Protein AF-A0AAD5E972-F1 (afdb_monomer_lite)

Radius of gyration: 12.95 Å; chains: 1; bounding box: 33×39×29 Å

Organism: NCBI:txid1314678

Foldseek 3Di:
DDPDDDLPPDQDLDAPPVFDLQAVVQLLVQLVVFDQADWWFQWWWGDGAQKIKTKHFQDGDGTDGSVVSSVQSVCSCPVVVRRTWGKDADPSRRIMITMYGHNPDHTDTDD

pLDDT: mean 74.56, std 15.85, range [27.86, 90.44]

InterPro domains:
  IPR029167 Meiotically up-regulated gene 117 protein [PF15474] (11-105)

Structure (mmCIF, N/CA/C/O backbone):
data_AF-A0AAD5E972-F1
#
_entry.id   AF-A0AAD5E972-F1
#
loop_
_atom_site.group_PDB
_atom_site.id
_atom_site.type_symbol
_atom_site.label_atom_id
_atom_site.label_alt_id
_atom_site.label_comp_id
_atom_site.label_asym_id
_atom_site.label_entity_id
_atom_site.label_seq_id
_atom_site.pdbx_PDB_ins_code
_atom_site.Cartn_x
_atom_site.Cartn_y
_atom_site.Cartn_z
_atom_site.occupancy
_atom_site.B_iso_or_equiv
_atom_site.auth_seq_id
_atom_site.auth_comp_id
_atom_site.auth_asym_id
_atom_site.auth_atom_id
_atom_site.pdbx_PDB_model_num
ATOM 1 N N . MET A 1 1 ? 16.092 -24.501 1.418 1.00 33.75 1 MET A N 1
ATOM 2 C CA . MET A 1 1 ? 14.869 -24.191 2.197 1.00 33.75 1 MET A CA 1
ATOM 3 C C . MET A 1 1 ? 15.014 -22.733 2.622 1.00 33.75 1 MET A C 1
ATOM 5 O O . MET A 1 1 ? 16.033 -22.436 3.214 1.00 33.75 1 MET A O 1
ATOM 9 N N . ALA A 1 2 ? 14.191 -21.753 2.266 1.00 27.86 2 ALA A N 1
ATOM 10 C CA . ALA A 1 2 ? 12.803 -21.736 1.836 1.00 27.86 2 ALA A CA 1
ATOM 11 C C . ALA A 1 2 ? 12.631 -20.735 0.676 1.00 27.86 2 ALA A C 1
ATOM 13 O O . ALA A 1 2 ? 13.221 -19.657 0.696 1.00 27.86 2 ALA A O 1
ATOM 14 N N . GLY A 1 3 ? 11.846 -21.113 -0.336 1.00 28.41 3 GLY A N 1
ATOM 15 C CA . GLY A 1 3 ? 11.439 -20.207 -1.405 1.00 28.41 3 GLY A CA 1
ATOM 16 C C . GLY A 1 3 ? 10.537 -19.125 -0.826 1.00 28.41 3 GLY A C 1
ATOM 17 O O . GLY A 1 3 ? 9.411 -19.410 -0.420 1.00 28.41 3 GLY A O 1
ATOM 18 N N . MET A 1 4 ? 11.047 -17.899 -0.749 1.00 31.20 4 MET A N 1
ATOM 19 C CA . MET A 1 4 ? 10.240 -16.733 -0.413 1.00 31.20 4 MET A CA 1
ATOM 20 C C . MET A 1 4 ? 9.369 -16.403 -1.626 1.00 31.20 4 MET A C 1
ATOM 22 O O . MET A 1 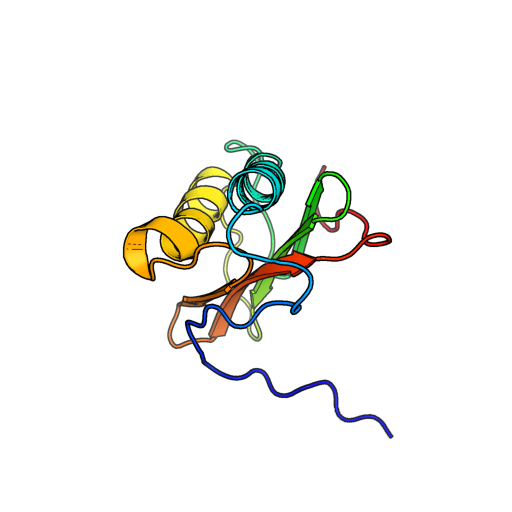4 ? 9.823 -15.814 -2.597 1.00 31.20 4 MET A O 1
ATOM 26 N N . VAL A 1 5 ? 8.153 -16.947 -1.565 1.00 36.72 5 VAL A N 1
ATOM 27 C CA . VAL A 1 5 ? 6.882 -16.505 -2.152 1.00 36.72 5 VAL A CA 1
ATOM 28 C C . VAL A 1 5 ? 7.006 -15.598 -3.382 1.00 36.72 5 VAL A C 1
ATOM 30 O O . VAL A 1 5 ? 7.318 -14.417 -3.282 1.00 36.72 5 VAL A O 1
ATOM 33 N N . MET A 1 6 ? 6.697 -16.194 -4.536 1.00 33.78 6 MET A N 1
ATOM 34 C CA . MET A 1 6 ? 6.507 -15.577 -5.850 1.00 33.78 6 MET A CA 1
ATOM 35 C C . MET A 1 6 ? 5.901 -14.168 -5.754 1.00 33.78 6 MET A C 1
ATOM 37 O O . MET A 1 6 ? 4.712 -14.028 -5.453 1.00 33.78 6 MET A O 1
ATOM 41 N N . ALA A 1 7 ? 6.701 -13.145 -6.071 1.00 38.69 7 ALA A N 1
ATOM 42 C CA . ALA A 1 7 ? 6.217 -11.820 -6.446 1.00 38.69 7 ALA A CA 1
ATOM 43 C C . ALA A 1 7 ? 5.366 -11.983 -7.713 1.00 38.69 7 ALA A C 1
ATOM 45 O O . ALA A 1 7 ? 5.859 -11.994 -8.841 1.00 38.69 7 ALA A O 1
ATOM 46 N N . THR A 1 8 ? 4.082 -12.260 -7.516 1.00 37.56 8 THR A N 1
ATOM 47 C CA . THR A 1 8 ? 3.138 -12.466 -8.604 1.00 37.56 8 THR A CA 1
ATOM 48 C C . THR A 1 8 ? 2.677 -11.082 -9.016 1.00 37.56 8 THR A C 1
ATOM 50 O O . THR A 1 8 ? 1.917 -10.448 -8.293 1.00 37.56 8 THR A O 1
ATOM 53 N N . TYR A 1 9 ? 3.161 -10.612 -10.164 1.00 50.38 9 TYR A N 1
ATOM 54 C CA . TYR A 1 9 ? 2.653 -9.444 -10.880 1.00 50.38 9 TYR A CA 1
ATOM 55 C C . TYR A 1 9 ? 1.141 -9.573 -11.067 1.00 50.38 9 TYR A C 1
ATOM 57 O O . TYR A 1 9 ? 0.685 -10.165 -12.043 1.00 50.38 9 TYR A O 1
ATOM 65 N N . ASN A 1 10 ? 0.342 -9.110 -10.114 1.00 52.19 10 ASN A N 1
ATOM 66 C CA . ASN A 1 10 ? -1.087 -9.333 -10.203 1.00 52.19 10 ASN A CA 1
ATOM 67 C C . ASN A 1 10 ? -1.815 -8.261 -9.409 1.00 52.19 10 ASN A C 1
ATOM 69 O O . ASN A 1 10 ? -1.975 -8.388 -8.203 1.00 52.19 10 ASN A O 1
ATOM 73 N N . ASN A 1 11 ? -2.253 -7.215 -10.110 1.00 60.34 11 ASN A N 1
ATOM 74 C CA . ASN A 1 11 ? -3.336 -6.360 -9.643 1.00 60.34 11 ASN A CA 1
ATOM 75 C C . ASN A 1 11 ? -4.521 -7.261 -9.324 1.00 60.34 11 ASN A C 1
ATOM 77 O O . ASN A 1 11 ? -5.184 -7.757 -10.235 1.00 60.34 11 ASN A O 1
ATOM 81 N N . ASN A 1 12 ? -4.716 -7.563 -8.051 1.00 66.50 12 ASN A N 1
ATOM 82 C CA . ASN A 1 12 ? -5.598 -8.641 -7.670 1.00 66.50 12 ASN A CA 1
ATOM 83 C C . ASN A 1 12 ? -6.335 -8.286 -6.389 1.00 66.50 12 ASN A C 1
ATOM 85 O O . ASN A 1 12 ? -5.795 -7.664 -5.478 1.00 66.50 12 ASN A O 1
ATOM 89 N N . CYS A 1 13 ? -7.579 -8.738 -6.306 1.00 70.00 13 CYS A N 1
ATOM 90 C CA . CYS A 1 13 ? -8.371 -8.663 -5.085 1.00 70.00 13 CYS A CA 1
ATOM 91 C C . CYS A 1 13 ? -8.201 -9.931 -4.230 1.00 70.00 13 CYS A C 1
ATO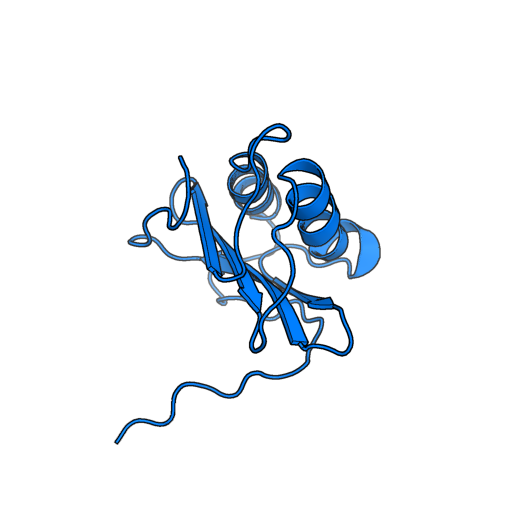M 93 O O . CYS A 1 13 ? -9.103 -10.306 -3.481 1.00 70.00 13 CYS A O 1
ATOM 95 N N . HIS A 1 14 ? -7.076 -10.639 -4.389 1.00 61.84 14 HIS A N 1
ATOM 96 C CA . HIS A 1 14 ? -6.762 -11.871 -3.675 1.00 61.84 14 HIS A CA 1
ATOM 97 C C . HIS A 1 14 ? -5.973 -11.526 -2.414 1.00 61.84 14 HIS A C 1
ATOM 99 O O . HIS A 1 14 ? -4.764 -11.716 -2.329 1.00 61.84 14 HIS A O 1
ATOM 105 N N . GLY A 1 15 ? -6.668 -11.003 -1.410 1.00 58.72 15 GLY A N 1
ATOM 106 C CA . GLY A 1 15 ? -6.129 -10.985 -0.056 1.00 58.72 15 GLY A CA 1
ATOM 107 C C . GLY A 1 15 ? -6.481 -12.244 0.729 1.00 58.72 15 GLY A C 1
ATOM 108 O O . GLY A 1 15 ? -7.115 -13.169 0.216 1.00 58.72 15 GLY A O 1
ATOM 109 N N . SER A 1 16 ? -6.109 -12.260 2.013 1.00 55.75 16 SER A N 1
ATOM 110 C CA . SER A 1 16 ? -6.576 -13.290 2.946 1.00 55.75 16 SER A CA 1
ATOM 111 C C . SER A 1 16 ? -8.095 -13.460 2.834 1.00 55.75 16 SER A C 1
ATOM 113 O O . SER A 1 16 ? -8.820 -12.471 2.811 1.00 55.75 16 SER A O 1
ATOM 115 N N . SER A 1 17 ? -8.604 -14.694 2.860 1.00 56.22 17 SER A N 1
ATOM 116 C CA . SER A 1 17 ? -10.052 -14.989 2.889 1.00 56.22 17 SER A CA 1
ATOM 117 C C . SER A 1 17 ? -10.768 -14.385 4.106 1.00 56.22 17 SER A C 1
ATOM 119 O O . SER A 1 17 ? -11.993 -14.268 4.122 1.00 56.22 17 SER A O 1
ATOM 121 N N . ARG A 1 18 ? -9.995 -13.943 5.108 1.00 59.50 18 ARG A N 1
ATOM 122 C CA . ARG A 1 18 ? -10.471 -13.127 6.228 1.00 59.50 18 ARG A CA 1
ATOM 123 C C . ARG A 1 18 ? -10.840 -11.710 5.815 1.00 59.50 18 ARG A C 1
ATOM 125 O O . ARG A 1 18 ? -11.736 -11.172 6.434 1.00 59.50 18 ARG A O 1
ATOM 132 N N . CYS A 1 19 ? -10.226 -11.145 4.777 1.00 62.16 19 CYS A N 1
ATOM 133 C CA . CYS A 1 19 ? -10.587 -9.856 4.197 1.00 62.16 19 CYS A CA 1
ATOM 134 C C . CYS A 1 19 ? -11.864 -9.970 3.346 1.00 62.16 19 CYS A C 1
ATOM 136 O O . CYS A 1 19 ? -11.822 -9.896 2.119 1.00 62.16 19 CYS A O 1
ATOM 138 N N . ASN A 1 20 ? -13.013 -10.203 3.975 1.00 53.03 20 ASN A N 1
ATOM 139 C CA . ASN A 1 20 ? -14.290 -10.321 3.270 1.00 53.03 20 ASN A CA 1
ATOM 140 C C . ASN A 1 20 ? -14.896 -8.931 2.944 1.00 53.03 20 ASN A C 1
ATOM 142 O O . ASN A 1 20 ? -14.535 -7.925 3.550 1.00 53.03 20 ASN A O 1
ATOM 146 N N . LYS A 1 21 ? -15.850 -8.893 2.001 1.00 51.34 21 LYS A N 1
ATOM 147 C CA . LYS A 1 21 ? -16.515 -7.752 1.325 1.00 51.34 21 LYS A CA 1
ATOM 148 C C . LYS A 1 21 ? -17.048 -6.593 2.199 1.00 51.34 21 LYS A C 1
ATOM 150 O O . LYS A 1 21 ? -17.501 -5.601 1.635 1.00 51.34 21 LYS A O 1
ATOM 155 N N . SER A 1 22 ? -17.011 -6.692 3.527 1.00 50.59 22 SER A N 1
ATOM 156 C CA . SER A 1 22 ? -17.416 -5.635 4.475 1.00 50.59 22 SER A CA 1
ATOM 157 C C . SER A 1 22 ? -16.232 -4.935 5.160 1.00 50.59 22 SER A C 1
ATOM 159 O O . SER A 1 22 ? -16.442 -4.097 6.030 1.00 50.59 22 SER A O 1
ATOM 161 N N . MET A 1 23 ? -14.994 -5.268 4.785 1.00 53.94 23 MET A N 1
ATOM 162 C CA . MET A 1 23 ? -13.766 -4.838 5.475 1.00 53.94 23 MET A CA 1
ATOM 163 C C . MET A 1 23 ? -12.952 -3.781 4.714 1.00 53.94 23 MET A C 1
ATOM 165 O O . MET A 1 23 ? -11.859 -3.413 5.140 1.00 53.94 23 MET A O 1
ATOM 169 N N . GLY A 1 24 ? -13.493 -3.253 3.611 1.00 55.12 24 GLY A N 1
ATOM 170 C CA . GLY A 1 24 ? -12.908 -2.124 2.878 1.00 55.12 24 GLY A CA 1
ATOM 171 C C . GLY A 1 24 ? -12.531 -0.906 3.747 1.00 55.12 24 GLY A C 1
ATOM 172 O O . GLY A 1 24 ? -11.439 -0.373 3.553 1.00 55.12 24 GLY A O 1
ATOM 173 N N . PRO A 1 25 ? -13.334 -0.486 4.753 1.00 62.09 25 PRO A N 1
ATOM 174 C CA . PRO A 1 25 ? -13.020 0.709 5.546 1.00 62.09 25 PRO A CA 1
ATOM 175 C C . PRO A 1 25 ? -11.757 0.574 6.409 1.00 62.09 25 PRO A C 1
ATOM 177 O O . PRO A 1 25 ? -11.008 1.534 6.574 1.00 62.09 25 PRO A O 1
ATOM 180 N N . THR A 1 26 ? -11.489 -0.611 6.966 1.00 72.56 26 THR A N 1
ATOM 181 C CA . THR A 1 26 ? -10.374 -0.820 7.906 1.00 72.56 26 THR A CA 1
ATOM 182 C C . THR A 1 26 ? -9.021 -0.909 7.209 1.00 72.56 26 THR A C 1
ATOM 184 O O . THR A 1 26 ? -8.032 -0.404 7.735 1.00 72.56 26 THR A O 1
ATOM 187 N N . CYS A 1 27 ? -8.973 -1.459 5.995 1.00 74.69 27 CYS A N 1
ATOM 188 C CA . CYS A 1 27 ? -7.780 -1.395 5.150 1.00 74.69 27 CYS A CA 1
ATOM 189 C C . CYS A 1 27 ? -7.457 0.053 4.752 1.00 74.69 27 CYS A C 1
ATOM 191 O O . CYS A 1 27 ? -6.309 0.478 4.854 1.00 74.69 27 CYS A O 1
ATOM 193 N N . ILE A 1 28 ? -8.470 0.843 4.375 1.00 79.38 28 ILE A N 1
ATOM 194 C CA . ILE A 1 28 ? -8.289 2.267 4.051 1.00 79.38 28 ILE A CA 1
ATOM 195 C C . ILE A 1 28 ? -7.724 3.032 5.260 1.00 79.38 28 ILE A C 1
ATOM 197 O O . ILE A 1 28 ? -6.834 3.870 5.106 1.00 79.38 28 ILE A O 1
ATOM 201 N N . ASN A 1 29 ? -8.150 2.694 6.480 1.00 84.81 29 ASN A N 1
ATOM 202 C CA . ASN A 1 29 ? -7.581 3.279 7.696 1.00 84.81 29 ASN A CA 1
ATOM 203 C C . ASN A 1 29 ? -6.091 2.950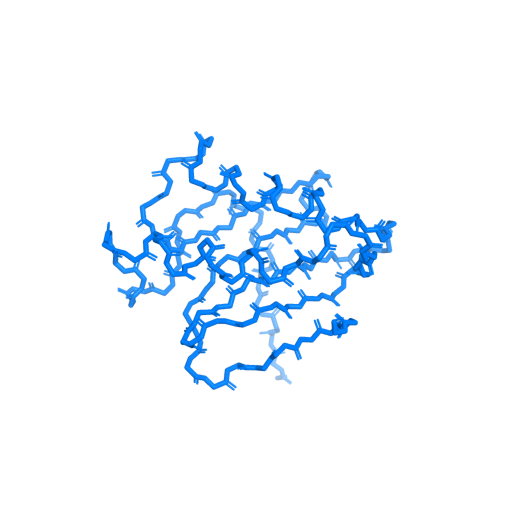 7.884 1.00 84.81 29 ASN A C 1
ATOM 205 O O . ASN A 1 29 ? -5.338 3.819 8.322 1.00 84.81 29 ASN A O 1
ATOM 209 N N . ALA A 1 30 ? -5.635 1.755 7.493 1.00 85.19 30 ALA A N 1
ATOM 210 C CA . ALA A 1 30 ? -4.211 1.414 7.508 1.00 85.19 30 ALA A CA 1
ATOM 211 C C . ALA A 1 30 ? -3.404 2.287 6.531 1.00 85.19 30 ALA A C 1
ATOM 213 O O . ALA A 1 30 ? -2.357 2.808 6.904 1.00 85.19 30 ALA A O 1
ATOM 214 N N . SER A 1 31 ? -3.906 2.547 5.318 1.00 85.69 31 SER A N 1
ATOM 215 C CA . SER A 1 31 ? -3.252 3.495 4.397 1.00 85.69 31 SER A CA 1
ATOM 216 C C . SER A 1 31 ? -3.376 4.962 4.832 1.00 85.69 31 SER A C 1
ATOM 218 O O . SER A 1 31 ? -2.513 5.776 4.519 1.00 85.69 31 SER A O 1
ATOM 220 N N . ASN A 1 32 ? -4.408 5.327 5.598 1.00 87.75 32 ASN A N 1
ATOM 221 C CA . ASN A 1 32 ? -4.540 6.681 6.149 1.00 87.75 32 ASN A CA 1
ATOM 222 C C . ASN A 1 32 ? -3.494 6.990 7.230 1.00 87.75 32 ASN A C 1
ATOM 224 O O . ASN A 1 32 ? -3.262 8.160 7.527 1.00 87.75 32 ASN A O 1
ATOM 228 N N . ARG A 1 33 ? -2.831 5.968 7.788 1.00 88.56 33 ARG A N 1
ATOM 229 C CA . ARG A 1 33 ? -1.696 6.126 8.714 1.00 88.56 33 ARG A CA 1
ATOM 230 C C . ARG A 1 33 ? -0.439 6.670 8.032 1.00 88.56 33 ARG A C 1
ATOM 232 O O . ARG A 1 33 ? 0.479 7.097 8.728 1.00 88.56 33 ARG A O 1
ATOM 239 N N . PHE A 1 34 ? -0.362 6.635 6.702 1.00 88.12 34 PHE A N 1
ATOM 240 C CA . PHE A 1 34 ? 0.707 7.315 5.981 1.00 88.12 34 PHE A CA 1
ATOM 241 C C . PHE A 1 34 ? 0.491 8.832 6.095 1.00 88.12 34 PHE A C 1
ATOM 243 O O . PHE A 1 34 ? -0.590 9.346 5.824 1.00 88.12 34 PHE A O 1
ATOM 250 N N . ILE A 1 35 ? 1.511 9.562 6.527 1.00 88.12 35 ILE A N 1
ATOM 251 C CA . ILE A 1 35 ? 1.453 11.006 6.755 1.00 88.12 35 ILE A CA 1
ATOM 252 C C . ILE A 1 35 ? 1.917 11.700 5.477 1.00 88.12 35 ILE A C 1
ATOM 254 O O . ILE A 1 35 ? 3.004 11.410 4.984 1.00 88.12 35 ILE A O 1
ATOM 258 N N . ASP A 1 36 ? 1.120 12.625 4.941 1.00 86.88 36 ASP A N 1
ATOM 259 C CA . ASP A 1 36 ? 1.377 13.236 3.626 1.00 86.88 36 ASP A CA 1
ATOM 260 C C . ASP A 1 36 ? 2.718 13.991 3.559 1.00 86.88 36 ASP A C 1
ATOM 262 O O . ASP A 1 36 ? 3.360 14.020 2.511 1.00 86.88 36 ASP A O 1
ATOM 266 N N . GLY A 1 37 ? 3.170 14.547 4.689 1.00 83.25 37 GLY A N 1
ATOM 267 C CA . GLY A 1 37 ? 4.465 15.223 4.823 1.00 83.25 37 GLY A CA 1
ATOM 268 C C . GLY A 1 37 ? 5.674 14.295 4.995 1.00 83.25 37 GLY A C 1
ATOM 269 O O . GLY A 1 37 ? 6.806 14.764 4.890 1.00 83.25 37 GLY A O 1
ATOM 270 N N . ASN A 1 38 ? 5.461 12.996 5.227 1.00 88.50 38 ASN A N 1
ATOM 271 C CA . ASN A 1 38 ? 6.538 12.021 5.377 1.00 88.50 38 ASN A CA 1
ATOM 272 C C . ASN A 1 38 ? 6.854 11.341 4.043 1.00 88.50 38 ASN A C 1
ATOM 274 O O . ASN A 1 38 ? 5.984 11.128 3.194 1.00 88.50 38 ASN A O 1
ATOM 278 N N . THR A 1 39 ? 8.123 10.973 3.881 1.00 88.06 39 THR A N 1
ATOM 279 C CA . THR A 1 39 ? 8.582 10.129 2.778 1.00 88.06 39 THR A CA 1
ATOM 280 C C . THR A 1 39 ? 8.829 8.716 3.276 1.00 88.06 39 THR A C 1
ATOM 282 O O . THR A 1 39 ? 9.415 8.500 4.335 1.00 88.06 39 THR A O 1
ATOM 285 N N . TYR A 1 40 ? 8.366 7.747 2.498 1.00 86.38 40 TYR A N 1
ATOM 286 C CA . TYR A 1 40 ? 8.429 6.331 2.812 1.00 86.38 40 TYR A CA 1
ATOM 287 C C . TYR A 1 40 ? 9.337 5.640 1.806 1.00 86.38 40 TYR A C 1
ATOM 289 O O . TYR A 1 40 ? 9.177 5.798 0.594 1.00 86.38 40 TYR A O 1
ATOM 297 N N . GLY A 1 41 ? 10.326 4.914 2.320 1.00 85.19 41 GLY A N 1
ATOM 298 C CA . GLY A 1 41 ? 11.264 4.163 1.494 1.00 85.19 41 GLY A CA 1
ATOM 299 C C . GLY A 1 41 ? 10.620 2.923 0.878 1.00 85.19 41 GLY A C 1
ATOM 300 O O . GLY A 1 41 ? 9.506 2.545 1.223 1.00 85.19 41 GLY A O 1
ATOM 301 N N . GLN A 1 42 ? 11.375 2.260 0.006 1.00 82.94 42 GLN A N 1
ATOM 302 C CA . GLN A 1 42 ? 10.999 1.060 -0.757 1.00 82.94 42 GLN A CA 1
ATOM 303 C C . GLN A 1 42 ? 10.431 -0.131 0.043 1.00 82.94 42 GLN A C 1
ATOM 305 O O . GLN A 1 42 ? 9.900 -1.047 -0.572 1.00 82.94 42 GLN A O 1
ATOM 310 N N . TYR A 1 43 ? 10.546 -0.145 1.375 1.00 85.25 43 TYR A N 1
ATOM 311 C CA . TYR A 1 43 ? 9.884 -1.113 2.253 1.00 85.25 43 TYR A CA 1
ATOM 312 C C . TYR A 1 43 ? 9.280 -0.376 3.442 1.00 85.25 43 TYR A C 1
ATOM 314 O O . TYR A 1 43 ? 9.989 0.156 4.297 1.00 85.25 43 TYR A O 1
ATOM 322 N N . THR A 1 44 ? 7.958 -0.314 3.495 1.00 88.06 44 THR A N 1
ATOM 323 C CA . THR A 1 44 ? 7.218 0.314 4.588 1.00 88.06 44 THR A CA 1
ATOM 324 C C . THR A 1 44 ? 5.890 -0.392 4.744 1.00 88.06 44 THR A C 1
ATOM 326 O O . THR A 1 44 ? 5.259 -0.774 3.767 1.00 88.06 44 THR A O 1
ATOM 329 N N . SER A 1 45 ? 5.426 -0.535 5.975 1.00 86.94 45 SER A N 1
ATOM 330 C CA . SER A 1 45 ? 4.082 -1.018 6.246 1.00 86.94 45 SER A CA 1
ATOM 331 C C . SER A 1 45 ? 3.436 -0.190 7.335 1.00 86.94 45 SER A C 1
ATOM 333 O O . SER A 1 45 ? 4.086 0.193 8.306 1.00 86.94 45 SER A O 1
ATOM 335 N N . LYS A 1 46 ? 2.141 0.061 7.203 1.00 88.69 46 LYS A N 1
ATOM 336 C CA . LYS A 1 46 ? 1.347 0.676 8.258 1.00 88.69 46 LYS A CA 1
ATOM 337 C C . LYS A 1 46 ? 0.224 -0.246 8.673 1.00 88.69 46 LYS A C 1
ATOM 339 O O . LYS A 1 46 ? -0.422 -0.858 7.830 1.00 88.69 46 LYS A O 1
ATOM 344 N N . VAL A 1 47 ? 0.009 -0.347 9.975 1.00 85.38 47 VAL A N 1
ATOM 345 C CA . VAL A 1 47 ? -0.968 -1.254 10.570 1.00 85.38 47 VAL A CA 1
ATOM 346 C C . VAL A 1 47 ? -2.062 -0.445 11.253 1.00 85.38 47 VAL A C 1
ATOM 348 O O . VAL A 1 47 ? -1.811 0.602 11.857 1.00 85.38 47 VAL A O 1
ATOM 351 N N . TYR A 1 48 ? -3.294 -0.925 11.130 1.00 84.88 48 TYR A N 1
ATOM 352 C CA . TYR A 1 48 ? -4.459 -0.409 11.829 1.00 84.88 48 TYR A CA 1
ATOM 353 C C . TYR A 1 48 ? -5.345 -1.574 12.279 1.00 84.88 48 TYR A C 1
ATOM 355 O O . TYR A 1 48 ? -5.971 -2.248 11.458 1.00 84.88 48 TYR A O 1
ATOM 363 N N . GLY A 1 49 ? -5.385 -1.820 13.592 1.00 81.94 49 GLY A N 1
ATOM 364 C CA . GLY A 1 49 ? -6.019 -3.016 14.150 1.00 81.94 49 GLY A CA 1
ATOM 365 C C . GLY A 1 49 ? -5.363 -4.279 13.592 1.00 81.94 49 GLY A C 1
ATOM 366 O O . GLY A 1 49 ? -4.144 -4.408 13.633 1.00 81.94 49 GLY A O 1
ATOM 367 N N . ASP A 1 50 ? -6.167 -5.164 13.007 1.00 80.44 50 ASP A N 1
ATOM 368 C CA . ASP A 1 50 ? -5.694 -6.406 12.386 1.00 80.44 50 ASP A CA 1
ATOM 369 C C . ASP A 1 50 ? -5.371 -6.274 10.885 1.00 80.44 50 ASP A C 1
ATOM 371 O O . ASP A 1 50 ? -5.301 -7.277 10.173 1.00 80.44 50 ASP A O 1
ATOM 375 N N . TYR A 1 51 ? -5.220 -5.055 10.362 1.00 79.69 51 TYR A N 1
ATOM 376 C CA . TYR A 1 51 ? -5.028 -4.802 8.931 1.00 79.69 51 TYR A CA 1
ATOM 377 C C . TYR A 1 51 ? -3.724 -4.075 8.670 1.00 79.69 51 TYR A C 1
ATOM 379 O O . TYR A 1 51 ? -3.349 -3.168 9.406 1.00 79.69 51 TYR A O 1
ATOM 387 N N . THR A 1 52 ? -3.057 -4.444 7.583 1.00 83.88 52 THR A N 1
ATOM 388 C CA . THR A 1 52 ? -1.781 -3.863 7.181 1.00 83.88 52 THR A CA 1
ATOM 389 C C . THR A 1 52 ? -1.832 -3.365 5.742 1.00 83.88 52 THR A C 1
ATOM 391 O O . THR A 1 52 ? -2.393 -4.016 4.859 1.00 83.88 52 THR A O 1
ATOM 394 N N . ALA A 1 53 ? -1.254 -2.190 5.529 1.00 87.19 53 ALA A N 1
ATOM 395 C CA . ALA A 1 53 ? -1.003 -1.558 4.249 1.00 87.19 53 ALA A CA 1
ATOM 396 C C . ALA A 1 53 ? 0.507 -1.609 4.011 1.00 87.19 53 ALA A C 1
ATOM 398 O O . ALA A 1 53 ? 1.271 -0.922 4.686 1.00 87.19 53 ALA A O 1
ATOM 399 N N . ILE A 1 54 ? 0.934 -2.468 3.095 1.00 87.88 54 ILE A N 1
ATOM 400 C CA . ILE A 1 54 ? 2.334 -2.785 2.828 1.00 87.88 54 ILE A CA 1
ATOM 401 C C . ILE A 1 54 ? 2.729 -2.140 1.509 1.00 87.88 54 ILE A C 1
ATOM 403 O O . ILE A 1 54 ? 2.048 -2.318 0.509 1.00 87.88 54 ILE A O 1
ATOM 407 N N . TYR A 1 55 ? 3.826 -1.405 1.512 1.00 88.25 55 TYR A N 1
ATOM 408 C CA . TYR A 1 55 ? 4.502 -0.901 0.332 1.00 88.25 55 TYR A CA 1
ATOM 409 C C . TYR A 1 55 ? 5.862 -1.586 0.221 1.00 88.25 55 TYR A C 1
ATOM 411 O O . TYR A 1 55 ? 6.670 -1.538 1.154 1.00 88.25 55 TYR A O 1
ATOM 419 N N . SER A 1 56 ? 6.102 -2.227 -0.918 1.00 87.56 56 SER A N 1
ATOM 420 C CA . SER A 1 56 ? 7.347 -2.937 -1.195 1.00 87.56 56 SER A CA 1
ATOM 421 C C . SER A 1 56 ? 7.763 -2.783 -2.652 1.00 87.56 56 SER A C 1
ATOM 423 O O . SER A 1 56 ? 6.945 -2.969 -3.552 1.00 87.56 56 SER A O 1
ATOM 425 N N . CYS A 1 57 ? 9.045 -2.514 -2.890 1.00 85.38 57 CYS A N 1
ATOM 426 C CA . CYS A 1 57 ? 9.654 -2.547 -4.218 1.00 85.38 57 CYS A CA 1
ATOM 427 C C . CYS A 1 57 ? 10.798 -3.559 -4.278 1.00 85.38 57 CYS A C 1
ATOM 429 O O . CYS A 1 57 ? 11.669 -3.580 -3.411 1.00 85.38 57 CYS A O 1
ATOM 431 N N . THR A 1 58 ? 10.834 -4.365 -5.338 1.00 82.75 58 THR A N 1
ATOM 432 C CA . THR A 1 58 ? 11.888 -5.364 -5.578 1.00 82.75 58 THR A CA 1
ATOM 433 C C . THR A 1 58 ? 13.221 -4.736 -5.985 1.00 82.75 58 THR A C 1
ATOM 435 O O . THR A 1 58 ? 14.264 -5.367 -5.848 1.00 82.75 58 THR A O 1
ATOM 438 N N . SER A 1 59 ? 13.205 -3.498 -6.477 1.00 78.75 59 SER A N 1
ATOM 439 C CA . SER A 1 59 ? 14.384 -2.732 -6.891 1.00 78.75 59 SER A CA 1
ATOM 440 C C . SER A 1 59 ? 14.426 -1.380 -6.191 1.00 78.75 59 SER A C 1
ATOM 442 O O . SER A 1 59 ? 13.394 -0.890 -5.731 1.00 78.75 59 SER A O 1
ATOM 444 N N . THR A 1 60 ? 15.613 -0.764 -6.161 1.00 80.06 60 THR A N 1
ATOM 445 C CA . THR A 1 60 ? 15.809 0.586 -5.622 1.00 80.06 60 THR A CA 1
ATOM 446 C C . THR A 1 60 ? 14.857 1.558 -6.304 1.00 80.06 60 THR A C 1
ATOM 448 O O . THR A 1 60 ? 15.034 1.904 -7.472 1.00 80.06 60 THR A O 1
ATOM 451 N N . TYR A 1 61 ? 13.844 1.992 -5.563 1.00 81.50 61 TYR A N 1
ATOM 452 C CA . TYR A 1 61 ? 12.843 2.939 -6.028 1.00 81.50 61 TYR A CA 1
ATOM 453 C C . TYR A 1 61 ? 12.872 4.187 -5.140 1.00 81.50 61 TYR A C 1
ATOM 455 O O . TYR A 1 61 ? 13.086 4.059 -3.928 1.00 81.50 61 TYR A O 1
ATOM 463 N N . PRO A 1 62 ? 12.697 5.396 -5.708 1.00 85.06 62 PRO A N 1
ATOM 464 C CA . PRO A 1 62 ? 12.656 6.620 -4.921 1.00 85.06 62 PRO A CA 1
ATOM 465 C C . PRO A 1 62 ? 11.594 6.550 -3.822 1.00 85.06 62 PRO A C 1
ATOM 467 O O . PRO A 1 62 ? 10.518 5.973 -3.997 1.00 85.06 62 PRO A O 1
ATOM 470 N N . SER A 1 63 ? 11.899 7.167 -2.680 1.00 87.50 63 SER A N 1
ATOM 471 C CA . SER A 1 63 ? 10.934 7.295 -1.593 1.00 87.50 63 SER A CA 1
ATOM 472 C C . SER A 1 63 ? 9.702 8.063 -2.067 1.00 87.50 63 SER A C 1
ATOM 474 O O . SER A 1 63 ? 9.818 9.095 -2.729 1.00 87.50 63 SER A O 1
ATOM 476 N N . LEU A 1 64 ? 8.524 7.574 -1.697 1.00 88.12 64 LEU A N 1
ATOM 477 C CA . LEU A 1 64 ? 7.243 8.168 -2.071 1.00 88.12 64 LEU A CA 1
ATOM 478 C C . LEU A 1 64 ? 6.666 8.965 -0.905 1.00 88.12 64 LEU A C 1
ATOM 480 O O . LEU A 1 64 ? 6.896 8.628 0.259 1.00 88.12 64 LEU A O 1
ATOM 484 N N . ARG A 1 65 ? 5.915 10.030 -1.197 1.00 90.44 65 ARG A N 1
ATOM 485 C CA . ARG A 1 65 ? 5.230 10.791 -0.145 1.00 90.44 65 ARG A CA 1
ATOM 486 C C . ARG A 1 65 ? 4.032 10.009 0.373 1.00 90.44 65 ARG A C 1
ATOM 488 O O . ARG A 1 65 ? 3.448 9.200 -0.349 1.00 90.44 65 ARG A O 1
ATOM 495 N N . GLY A 1 66 ? 3.617 10.281 1.609 1.00 87.94 66 GLY A N 1
ATOM 496 C CA . GLY A 1 66 ? 2.406 9.672 2.165 1.00 87.94 66 GLY A CA 1
ATOM 497 C C . GLY A 1 66 ? 1.154 9.931 1.320 1.00 87.94 66 GLY A C 1
ATOM 498 O O . GLY A 1 66 ? 0.309 9.047 1.208 1.00 87.94 66 GLY A O 1
ATOM 499 N N . SER A 1 67 ? 1.074 11.083 0.646 1.00 89.56 67 SER A N 1
ATOM 500 C CA . SER A 1 67 ? -0.020 11.394 -0.281 1.00 89.56 67 SER A CA 1
ATOM 501 C C . SER A 1 67 ? -0.030 10.466 -1.496 1.00 89.56 67 SER A C 1
ATOM 503 O O . SER A 1 67 ? -1.087 9.987 -1.907 1.00 89.56 67 SER A O 1
ATOM 505 N N . ASP A 1 68 ? 1.151 10.163 -2.041 1.00 90.44 68 ASP A N 1
ATOM 506 C CA 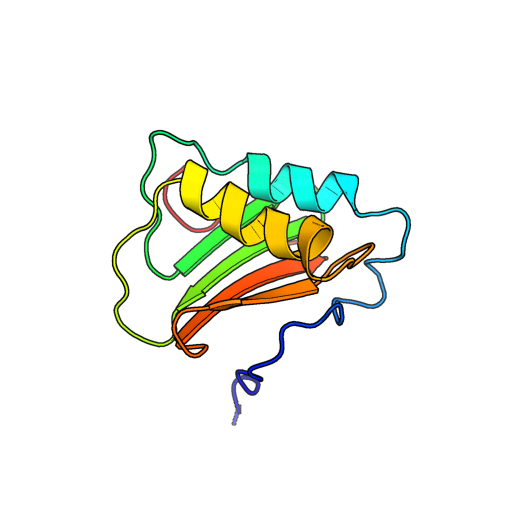. ASP A 1 68 ? 1.306 9.262 -3.184 1.00 90.44 68 ASP A CA 1
ATOM 507 C C . ASP A 1 68 ? 0.983 7.825 -2.774 1.00 90.44 68 ASP A C 1
ATOM 509 O O . ASP A 1 68 ? 0.260 7.129 -3.483 1.00 90.44 68 ASP A O 1
ATOM 513 N N . MET A 1 69 ? 1.442 7.410 -1.586 1.00 88.81 69 MET A N 1
ATOM 514 C CA . MET A 1 69 ? 1.081 6.130 -0.974 1.00 88.81 69 MET A CA 1
ATOM 515 C C . MET A 1 69 ? -0.440 5.979 -0.893 1.00 88.81 69 MET A C 1
ATOM 517 O O . MET A 1 69 ? -0.989 5.027 -1.445 1.00 88.81 69 MET A O 1
ATOM 521 N N . LYS A 1 70 ? -1.146 6.936 -0.275 1.00 90.00 70 LYS A N 1
ATOM 522 C CA . LYS A 1 70 ? -2.616 6.907 -0.171 1.00 90.00 70 LYS A CA 1
ATOM 523 C C . LYS A 1 70 ? -3.290 6.795 -1.533 1.00 90.00 70 LYS A C 1
ATOM 525 O O . LYS A 1 70 ? -4.241 6.030 -1.675 1.00 90.00 70 LYS A O 1
ATOM 530 N N . ASN A 1 71 ? -2.795 7.522 -2.532 1.00 90.12 71 ASN A N 1
ATOM 531 C CA . ASN A 1 71 ? -3.355 7.479 -3.877 1.00 90.12 71 ASN A CA 1
ATOM 532 C C . ASN A 1 71 ? -3.150 6.103 -4.541 1.00 90.12 71 ASN A C 1
ATOM 534 O O . ASN A 1 71 ? -4.082 5.534 -5.107 1.00 90.12 71 ASN A O 1
ATOM 538 N N . LEU A 1 72 ? -1.957 5.515 -4.409 1.00 88.44 72 LEU A N 1
ATOM 539 C CA . LEU A 1 72 ? -1.658 4.164 -4.898 1.00 88.44 72 LEU A CA 1
ATOM 540 C C . LEU A 1 72 ? -2.554 3.112 -4.236 1.00 88.44 72 LEU A C 1
ATOM 542 O O . LEU A 1 72 ? -3.143 2.283 -4.924 1.00 88.44 72 LEU A O 1
ATOM 546 N N . PHE A 1 73 ? -2.709 3.177 -2.916 1.00 86.44 73 PHE A N 1
ATOM 547 C CA . PHE A 1 73 ? -3.590 2.284 -2.169 1.00 86.44 73 PHE A CA 1
ATOM 548 C C . PHE A 1 73 ? -5.073 2.473 -2.541 1.00 86.44 73 PHE A C 1
ATOM 550 O O . PHE A 1 73 ? -5.811 1.494 -2.665 1.00 86.44 73 PHE A O 1
ATOM 557 N N . SER A 1 74 ? -5.506 3.712 -2.799 1.00 85.62 74 SER A N 1
ATOM 558 C CA . SER A 1 74 ? -6.865 4.022 -3.262 1.00 85.62 74 SER A CA 1
ATOM 559 C C . SER A 1 74 ? -7.195 3.343 -4.597 1.00 85.62 74 SER A C 1
ATOM 561 O O . SER A 1 74 ? -8.326 2.899 -4.789 1.00 85.62 74 SER A O 1
ATOM 563 N N . ASN A 1 75 ? -6.212 3.150 -5.490 1.00 83.19 75 ASN A N 1
ATOM 564 C CA . ASN A 1 75 ? -6.423 2.451 -6.765 1.00 83.19 75 ASN A CA 1
ATOM 565 C C . ASN A 1 75 ? -6.885 0.991 -6.601 1.00 83.19 75 ASN A C 1
ATOM 567 O O . ASN A 1 75 ? -7.593 0.488 -7.474 1.00 83.19 75 ASN A O 1
ATOM 571 N N . ILE A 1 76 ? -6.564 0.320 -5.488 1.00 80.44 76 ILE A N 1
ATOM 572 C CA . ILE A 1 76 ? -7.039 -1.050 -5.210 1.00 80.44 76 ILE A CA 1
ATOM 573 C C . ILE A 1 76 ? -8.574 -1.077 -5.095 1.00 80.44 76 ILE A C 1
ATOM 575 O O . ILE A 1 76 ? -9.235 -1.978 -5.608 1.00 80.44 76 ILE A O 1
ATOM 579 N N . TYR A 1 77 ? -9.169 -0.062 -4.468 1.00 77.19 77 TYR A N 1
ATOM 580 C CA . TYR A 1 77 ? -10.624 0.041 -4.329 1.00 77.19 77 TYR A CA 1
ATOM 581 C C . TYR A 1 77 ? -11.264 0.772 -5.509 1.00 77.19 77 TYR A C 1
ATOM 583 O O . TYR A 1 77 ? -12.238 0.290 -6.080 1.00 77.19 77 TYR A O 1
ATOM 591 N N . GLY A 1 78 ? -10.720 1.934 -5.874 1.00 74.81 78 GLY A N 1
ATOM 592 C CA . GLY A 1 78 ? -11.310 2.836 -6.859 1.00 74.81 78 GLY A CA 1
ATOM 593 C C . GLY A 1 78 ? -11.152 2.367 -8.302 1.00 74.81 78 GLY A C 1
ATOM 594 O O . GLY A 1 78 ? -12.089 2.500 -9.081 1.00 74.81 78 GLY A O 1
ATOM 595 N N . ASN A 1 79 ? -9.994 1.801 -8.656 1.00 75.81 79 ASN A N 1
ATOM 596 C CA . ASN A 1 79 ? -9.700 1.397 -10.032 1.00 75.81 79 ASN A CA 1
ATOM 597 C C . ASN A 1 79 ? -9.934 -0.107 -10.252 1.00 75.81 79 ASN A C 1
ATOM 599 O O . ASN A 1 79 ? -10.546 -0.504 -11.237 1.00 75.81 79 ASN A O 1
ATOM 603 N N . GLN A 1 80 ? -9.502 -0.959 -9.313 1.00 72.12 80 GLN A N 1
ATOM 604 C CA . GLN A 1 80 ? -9.681 -2.415 -9.434 1.00 72.12 80 GLN A CA 1
ATOM 605 C C . GLN A 1 80 ? -11.033 -2.917 -8.899 1.00 72.12 80 GLN A C 1
ATOM 607 O O . GLN A 1 80 ? -11.430 -4.044 -9.192 1.00 72.12 80 GLN A O 1
ATOM 612 N N . GLY A 1 81 ? -11.755 -2.113 -8.109 1.00 71.38 81 GLY A N 1
ATOM 613 C CA . GLY A 1 81 ? -13.056 -2.501 -7.556 1.00 71.38 81 GLY A CA 1
ATOM 614 C C . GLY A 1 81 ? -12.984 -3.580 -6.470 1.00 71.38 81 GLY A C 1
ATOM 615 O O . GLY A 1 81 ? -13.993 -4.242 -6.194 1.00 71.38 81 GLY A O 1
ATOM 616 N N . CYS A 1 82 ? -11.819 -3.789 -5.848 1.00 73.94 82 CYS A N 1
ATOM 617 C CA . CYS A 1 82 ? -11.691 -4.735 -4.744 1.00 73.94 82 CYS A CA 1
ATOM 618 C C . CYS A 1 82 ? -12.589 -4.302 -3.578 1.00 73.94 82 CYS A C 1
ATOM 620 O O . CYS A 1 82 ? -12.707 -3.122 -3.284 1.00 73.94 82 CYS A O 1
ATOM 622 N N . LYS A 1 83 ? -13.258 -5.245 -2.903 1.00 69.44 83 LYS A N 1
ATOM 623 C CA . LYS A 1 83 ? -14.163 -4.950 -1.763 1.00 69.44 83 LYS A CA 1
ATOM 624 C C . LYS A 1 83 ? -13.563 -5.283 -0.393 1.00 69.44 83 LYS A C 1
ATOM 626 O O . LYS A 1 83 ? -14.227 -5.156 0.632 1.00 69.44 83 LYS A O 1
ATOM 631 N N . GLY A 1 84 ? -12.321 -5.743 -0.389 1.00 71.06 84 GLY A N 1
ATOM 632 C CA . GLY A 1 84 ? -11.566 -6.137 0.790 1.00 71.06 84 GLY A CA 1
ATOM 633 C C . GLY A 1 84 ? -10.084 -5.961 0.496 1.00 71.06 84 GLY A C 1
ATOM 634 O O . GLY A 1 84 ? -9.690 -4.998 -0.146 1.00 71.06 84 GLY A O 1
ATOM 635 N N . CYS A 1 85 ? -9.261 -6.910 0.915 1.00 76.00 85 CYS A N 1
ATOM 636 C CA . CYS A 1 85 ? -7.832 -6.866 0.636 1.00 76.00 85 CYS A CA 1
ATOM 637 C C . CYS A 1 85 ? -7.530 -7.067 -0.851 1.00 76.00 85 CYS A C 1
ATOM 639 O O . CYS A 1 85 ? -8.276 -7.720 -1.583 1.00 76.00 85 CYS A O 1
ATOM 641 N N . GLY A 1 86 ? -6.407 -6.509 -1.272 1.00 79.50 86 GLY A N 1
ATOM 642 C CA . GLY A 1 86 ? -5.951 -6.562 -2.644 1.00 79.50 86 GLY A CA 1
ATOM 643 C C . GLY A 1 86 ? -4.562 -5.968 -2.761 1.00 79.50 86 GLY A C 1
ATOM 644 O O . GLY A 1 86 ? -4.028 -5.413 -1.800 1.00 79.50 86 GLY A O 1
ATOM 645 N N . SER A 1 87 ? -3.988 -6.106 -3.940 1.00 81.06 87 SER A N 1
ATOM 646 C CA . SER A 1 87 ? -2.649 -5.644 -4.265 1.00 81.06 87 SER A CA 1
ATOM 647 C C . SER A 1 87 ? -2.687 -4.851 -5.562 1.00 81.06 87 SER A C 1
ATOM 649 O O . SER A 1 87 ? -3.415 -5.178 -6.502 1.00 81.06 87 SER A O 1
ATOM 651 N N . HIS A 1 88 ? -1.920 -3.770 -5.604 1.00 85.25 88 HIS A N 1
ATOM 652 C CA . HIS A 1 88 ? -1.725 -2.964 -6.790 1.00 85.25 88 HIS A CA 1
ATOM 653 C C . HIS A 1 88 ? -0.238 -2.839 -7.090 1.00 85.25 88 HIS A C 1
ATOM 655 O O . HIS A 1 88 ? 0.514 -2.202 -6.354 1.00 85.25 88 HIS A O 1
ATOM 661 N N . ALA A 1 89 ? 0.165 -3.446 -8.199 1.00 85.06 89 ALA A N 1
ATOM 662 C CA . ALA A 1 89 ? 1.512 -3.359 -8.723 1.00 85.06 89 ALA A CA 1
ATOM 663 C C . ALA A 1 89 ? 1.615 -2.197 -9.723 1.00 85.06 89 ALA A C 1
ATOM 665 O O . ALA A 1 89 ? 0.740 -1.999 -10.570 1.00 85.06 89 ALA A O 1
ATOM 666 N N . PHE A 1 90 ? 2.711 -1.449 -9.641 1.00 83.75 90 PHE A N 1
ATOM 667 C CA . PHE A 1 90 ? 3.026 -0.308 -10.493 1.00 83.75 90 PHE A CA 1
ATOM 668 C C . PHE A 1 90 ? 4.509 -0.323 -10.892 1.00 83.75 90 PHE A C 1
ATOM 670 O O . PHE A 1 90 ? 5.274 -1.198 -10.482 1.00 83.75 90 PHE A O 1
ATOM 677 N N . ASN A 1 91 ? 4.921 0.613 -11.753 1.00 82.88 91 ASN A N 1
ATOM 678 C CA . ASN A 1 91 ? 6.288 0.684 -12.287 1.00 82.88 91 ASN A CA 1
ATOM 679 C C . ASN A 1 91 ? 6.745 -0.634 -12.960 1.00 82.88 91 ASN A C 1
ATOM 681 O O . ASN A 1 91 ? 7.743 -1.249 -12.575 1.00 82.88 91 ASN A O 1
ATOM 685 N N . GLY A 1 92 ? 5.935 -1.136 -13.901 1.00 74.31 92 GLY A N 1
ATOM 686 C CA . GLY A 1 92 ? 6.168 -2.435 -14.549 1.00 74.31 92 GLY A CA 1
ATOM 687 C C . GLY A 1 92 ? 6.098 -3.635 -13.594 1.00 74.31 92 GLY A C 1
ATOM 688 O O . GLY A 1 92 ? 6.561 -4.713 -13.945 1.00 74.31 92 GLY A O 1
ATOM 689 N N . GLY A 1 93 ? 5.552 -3.436 -12.387 1.00 74.88 93 GLY A N 1
ATOM 690 C CA . GLY A 1 93 ? 5.486 -4.416 -11.304 1.00 74.88 93 GLY A CA 1
ATOM 691 C C . GLY A 1 93 ? 6.749 -4.529 -10.456 1.00 74.88 93 GLY A C 1
ATOM 692 O O . GLY A 1 93 ? 6.894 -5.479 -9.696 1.00 74.88 93 GLY A O 1
ATOM 693 N N . SER A 1 94 ? 7.656 -3.556 -10.560 1.00 83.62 94 SER A N 1
ATOM 694 C CA . SER A 1 94 ? 8.825 -3.466 -9.675 1.00 83.62 94 SER A CA 1
ATOM 695 C C . SER A 1 94 ? 8.448 -3.002 -8.268 1.00 83.62 94 SER A C 1
ATOM 697 O O . SER A 1 94 ? 9.214 -3.191 -7.329 1.00 83.62 94 SER A O 1
ATOM 699 N N . CYS A 1 95 ? 7.284 -2.369 -8.128 1.00 86.25 95 CYS A N 1
ATOM 700 C CA . CYS A 1 95 ? 6.740 -1.892 -6.870 1.00 86.25 95 CYS A CA 1
ATOM 701 C C . CYS A 1 95 ? 5.295 -2.342 -6.724 1.00 86.25 95 CYS A C 1
ATOM 703 O O . CYS A 1 95 ? 4.539 -2.331 -7.695 1.00 86.25 95 CYS A O 1
ATOM 705 N N . GLU A 1 96 ? 4.895 -2.680 -5.506 1.00 86.56 96 GLU A N 1
ATOM 706 C CA . GLU A 1 96 ? 3.511 -2.981 -5.182 1.00 86.56 96 GLU A CA 1
ATOM 707 C C . GLU A 1 96 ? 3.087 -2.329 -3.869 1.00 86.56 96 GLU A C 1
ATOM 709 O O . GLU A 1 96 ? 3.883 -2.118 -2.949 1.00 86.56 96 GLU A O 1
ATOM 714 N N . VAL A 1 97 ? 1.798 -2.019 -3.802 1.00 87.25 97 VAL A N 1
ATOM 715 C CA . VAL A 1 97 ? 1.094 -1.698 -2.569 1.00 87.25 97 VAL A CA 1
ATOM 716 C C . VAL A 1 97 ? 0.053 -2.774 -2.310 1.00 87.25 97 VAL A C 1
ATOM 718 O O . VAL A 1 97 ? -0.718 -3.121 -3.200 1.00 87.25 97 VAL A O 1
ATOM 721 N N . THR A 1 98 ? 0.014 -3.298 -1.093 1.00 85.62 98 THR A N 1
ATOM 722 C CA . THR A 1 98 ? -0.797 -4.465 -0.754 1.00 85.62 98 THR A CA 1
ATOM 723 C C . THR A 1 98 ? -1.512 -4.256 0.563 1.00 85.62 98 THR A C 1
ATOM 725 O O . THR A 1 98 ? -0.907 -3.945 1.588 1.00 85.62 98 THR A O 1
ATOM 728 N N . TYR A 1 99 ? -2.823 -4.455 0.543 1.00 83.94 99 TYR A N 1
ATOM 729 C CA . TYR A 1 99 ? -3.621 -4.607 1.745 1.00 83.94 99 TYR A CA 1
ATOM 730 C C . TYR A 1 99 ? -3.700 -6.071 2.126 1.00 83.94 99 TYR A C 1
ATOM 732 O O . TYR A 1 99 ? -4.082 -6.912 1.313 1.00 83.94 99 TYR A O 1
ATOM 740 N N . ASN A 1 100 ? -3.411 -6.372 3.386 1.00 78.75 100 ASN A N 1
ATOM 741 C CA . ASN A 1 100 ? -3.588 -7.712 3.917 1.00 78.75 100 ASN A CA 1
ATOM 742 C C . ASN A 1 100 ? -4.129 -7.677 5.349 1.00 78.75 100 ASN A C 1
ATOM 744 O O . ASN A 1 100 ? -3.985 -6.691 6.072 1.00 78.75 100 ASN A O 1
ATOM 748 N N . PHE A 1 101 ? -4.738 -8.783 5.765 1.0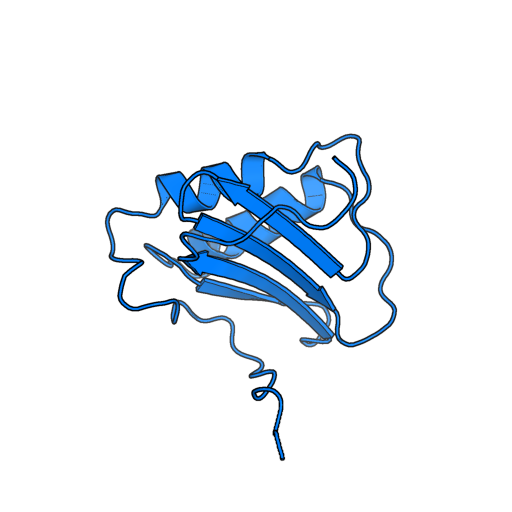0 77.31 101 PHE A N 1
ATOM 749 C CA . PHE A 1 101 ? -5.083 -9.020 7.159 1.00 77.31 101 PHE A CA 1
ATOM 750 C C . PHE A 1 101 ? -3.859 -9.574 7.886 1.00 77.31 101 PHE A C 1
ATOM 752 O O . PHE A 1 101 ? -3.290 -10.588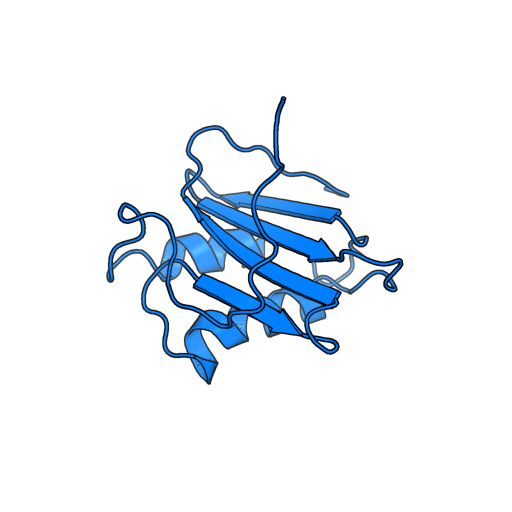 7.480 1.00 77.31 101 PHE A O 1
ATOM 759 N N . CYS A 1 102 ? -3.469 -8.929 8.977 1.00 74.62 102 CYS A N 1
ATOM 760 C CA . CYS A 1 102 ? -2.414 -9.389 9.856 1.00 74.62 102 CYS A CA 1
ATOM 761 C C . CYS A 1 102 ? -2.646 -8.898 11.291 1.00 74.62 102 CYS A C 1
ATOM 763 O O . CYS A 1 102 ? -2.291 -7.775 11.639 1.00 74.62 102 CYS A O 1
ATOM 765 N N . ALA A 1 103 ? -3.179 -9.781 12.137 1.00 68.62 103 ALA A N 1
ATOM 766 C CA . ALA A 1 103 ? -3.504 -9.488 13.537 1.00 68.62 103 ALA A CA 1
ATOM 767 C C . ALA A 1 103 ? -2.287 -9.182 14.435 1.00 68.62 103 ALA A C 1
ATOM 769 O O . ALA A 1 103 ? -2.429 -8.601 15.502 1.00 68.62 103 ALA A O 1
ATOM 770 N N . ASN A 1 104 ? -1.079 -9.578 14.019 1.00 73.81 104 ASN A N 1
ATOM 771 C CA . ASN A 1 104 ? 0.154 -9.403 14.801 1.00 73.81 104 ASN A CA 1
ATOM 772 C C . ASN A 1 104 ? 1.228 -8.592 14.063 1.00 73.81 104 ASN A C 1
ATOM 774 O O . ASN A 1 104 ? 2.390 -8.586 14.476 1.00 73.81 104 ASN A O 1
ATOM 778 N N . CYS A 1 105 ? 0.880 -7.940 12.952 1.00 72.62 105 CYS A N 1
ATOM 779 C CA . CYS A 1 105 ? 1.842 -7.109 12.240 1.00 72.62 105 CYS A CA 1
ATOM 780 C C . CYS A 1 105 ? 2.080 -5.806 12.998 1.00 72.62 105 CYS A C 1
ATOM 782 O O . CYS A 1 105 ? 1.210 -5.300 13.702 1.00 72.62 105 CYS A O 1
ATOM 784 N N . ARG A 1 106 ? 3.275 -5.245 12.828 1.00 76.00 106 ARG A N 1
ATOM 785 C CA . ARG A 1 106 ? 3.631 -3.922 13.342 1.00 76.00 106 ARG A CA 1
ATOM 786 C C . ARG A 1 106 ? 3.956 -2.998 12.182 1.00 76.00 106 ARG A C 1
ATOM 788 O O . ARG A 1 106 ? 4.304 -3.459 11.092 1.00 76.00 106 ARG A O 1
ATOM 795 N N . ASP A 1 107 ? 3.821 -1.701 12.420 1.00 77.50 107 ASP A N 1
ATOM 796 C CA . ASP A 1 107 ? 4.287 -0.701 11.472 1.00 77.50 107 ASP A CA 1
ATOM 797 C C . ASP A 1 107 ? 5.788 -0.879 11.209 1.00 77.50 107 ASP A C 1
ATOM 799 O O . ASP A 1 107 ? 6.569 -1.169 12.117 1.00 77.50 107 ASP A O 1
ATOM 803 N N . SER A 1 108 ? 6.179 -0.692 9.956 1.00 76.94 108 SER A N 1
ATOM 804 C CA . SER A 1 108 ? 7.560 -0.700 9.496 1.00 76.94 108 SER A CA 1
ATOM 805 C C . SER A 1 108 ? 7.807 0.579 8.708 1.00 76.94 108 SER A C 1
ATOM 807 O O . SER A 1 108 ? 7.003 0.937 7.849 1.00 76.94 108 SER A O 1
ATOM 809 N N . GLY A 1 109 ? 8.905 1.275 8.995 1.00 67.12 109 GLY A N 1
ATOM 810 C CA . GLY A 1 109 ? 9.233 2.566 8.387 1.00 67.12 109 GLY A CA 1
ATOM 811 C C . GLY A 1 109 ? 9.060 3.756 9.341 1.00 67.12 109 GLY A C 1
ATOM 812 O O . GLY A 1 109 ? 8.785 3.568 10.528 1.00 67.12 109 GLY A O 1
ATOM 813 N N . PRO A 1 110 ? 9.266 4.991 8.849 1.00 61.34 110 PRO A N 1
ATOM 814 C CA . PRO A 1 110 ? 9.213 6.195 9.675 1.00 61.34 110 PRO A CA 1
ATOM 815 C C . PRO A 1 110 ? 7.815 6.379 10.274 1.00 61.34 110 PRO A C 1
ATOM 817 O O . PRO A 1 110 ? 6.810 6.132 9.597 1.00 61.34 110 PRO A O 1
ATOM 820 N N . ASN A 1 111 ? 7.762 6.759 11.555 1.00 49.38 111 ASN A N 1
ATOM 821 C CA . ASN A 1 111 ? 6.516 6.867 12.317 1.00 49.38 111 ASN A CA 1
ATOM 822 C C . ASN A 1 111 ? 5.662 8.031 11.817 1.00 49.38 111 ASN A C 1
ATOM 824 O O . ASN A 1 111 ? 6.173 9.172 11.802 1.00 49.38 111 ASN A O 1
#

Secondary structure (DSSP, 8-state):
-----------B----TTS-TT-HHHHHHHHHTS-TTSEE-SEEEEEETTEEEEEEESS--PPEEHHHHHHHHHHHHHTT--SS--EEEEGGGTEEEEEEE-TT---BS--

Sequence (111 aa):
MAGMVMATYNNNCHGSSRCNKSMGPTCINASNRFIDGNTYGQYTSKVYGDYTAIYSCTSTYPSLRGSDMKNLFSNIYGNQGCKGCGSHAFNGGSCEVTYNFCANCRDSGPN